Protein AF-A0A9Q0TYI5-F1 (afdb_monomer_lite)

Sequence (76 aa):
MEGQRVFQVVLLLFSIAAISAAQECPKGSPKLFVFGDSYVDTGNWPKNVSGTWKEPFGLTFPGKPDGRASDGRVPN

Secondary structure (DSSP, 8-state):
-HHHHHHHHHHHHHHHHHHHHH-----PPPP-----STTT-SS-S-TTT-GGGSTTTTTTTTSS--S-SSSSSPP-

pLDDT: mean 88.84, std 8.92, range [59.62, 96.56]

InterPro domains:
  IPR036514 SGNH hydrolase superfamily [G3DSA:3.40.50.1110] (20-76)

Radius of gyration: 27.35 Å; chains: 1; bounding box: 66×21×61 Å

Structure (mmCIF, N/CA/C/O backbone):
data_AF-A0A9Q0TYI5-F1
#
_entry.id   AF-A0A9Q0TYI5-F1
#
loop_
_atom_site.group_PDB
_atom_site.id
_atom_site.type_symbol
_atom_site.label_atom_id
_atom_site.label_alt_id
_atom_site.label_comp_id
_atom_site.label_asym_id
_atom_site.label_entity_id
_atom_site.label_seq_id
_atom_site.pdbx_PDB_ins_code
_atom_site.Cartn_x
_atom_site.Cartn_y
_atom_site.Cartn_z
_atom_site.occupancy
_atom_site.B_iso_or_equiv
_atom_site.auth_seq_id
_atom_site.auth_comp_id
_atom_site.auth_asym_id
_atom_site.auth_atom_id
_atom_site.pdbx_PDB_model_num
ATOM 1 N N . MET A 1 1 ? -48.840 -3.863 45.145 1.00 59.62 1 MET A N 1
ATOM 2 C CA . MET A 1 1 ? -48.464 -4.820 44.075 1.00 59.62 1 MET A CA 1
ATOM 3 C C . MET A 1 1 ? -47.801 -4.128 42.877 1.00 59.62 1 MET A C 1
ATOM 5 O O . MET A 1 1 ? -46.870 -4.693 42.325 1.00 59.62 1 MET A O 1
ATOM 9 N N . GLU A 1 2 ? -48.196 -2.897 42.528 1.00 73.44 2 GLU A N 1
ATOM 10 C CA . GLU A 1 2 ? -47.594 -2.074 41.453 1.00 73.44 2 GLU A CA 1
ATOM 11 C C . GLU A 1 2 ? -46.107 -1.716 41.678 1.00 73.44 2 GLU A C 1
ATOM 13 O O . GLU A 1 2 ? -45.280 -1.890 40.786 1.00 73.44 2 GLU A O 1
ATOM 18 N N . GLY A 1 3 ? -45.729 -1.290 42.893 1.00 80.94 3 GLY A N 1
ATOM 19 C CA . GLY A 1 3 ? -44.371 -0.794 43.180 1.00 80.94 3 GLY A CA 1
ATOM 20 C C . GLY A 1 3 ? -43.242 -1.815 42.974 1.00 80.94 3 GLY A C 1
ATOM 21 O O . GLY A 1 3 ? -42.153 -1.449 42.542 1.00 80.94 3 GLY A O 1
ATOM 22 N N . GLN A 1 4 ? -43.507 -3.106 43.201 1.00 83.44 4 GLN A N 1
ATOM 23 C CA . GLN A 1 4 ? -42.525 -4.172 42.969 1.00 83.44 4 GLN A CA 1
ATOM 24 C C . GLN A 1 4 ? -42.278 -4.408 41.473 1.00 83.44 4 GLN A C 1
ATOM 26 O O . GLN A 1 4 ? -41.144 -4.662 41.072 1.00 83.44 4 GLN A O 1
ATOM 31 N N . ARG A 1 5 ? -43.320 -4.288 40.637 1.00 86.62 5 ARG A N 1
ATOM 32 C CA . ARG A 1 5 ? -43.192 -4.416 39.178 1.00 86.62 5 ARG A CA 1
ATOM 33 C C . ARG A 1 5 ? -42.419 -3.238 38.592 1.00 86.62 5 ARG A C 1
ATOM 35 O O . ARG A 1 5 ? -41.530 -3.451 37.777 1.00 86.62 5 ARG A O 1
ATOM 42 N N . VAL A 1 6 ? -42.690 -2.022 39.069 1.00 90.06 6 VAL A N 1
ATOM 43 C CA . VAL A 1 6 ? -41.950 -0.816 38.663 1.00 90.06 6 VAL A CA 1
ATOM 44 C C . VAL A 1 6 ? -40.469 -0.932 39.033 1.00 90.06 6 VAL A C 1
ATOM 46 O O . VAL A 1 6 ? -39.610 -0.699 38.188 1.00 90.06 6 VAL A O 1
ATOM 49 N N . PHE A 1 7 ? -40.157 -1.367 40.257 1.00 90.38 7 PHE A N 1
ATOM 50 C CA . PHE A 1 7 ? -38.775 -1.543 40.707 1.00 90.38 7 PHE A CA 1
ATOM 51 C C . PHE A 1 7 ? -38.000 -2.570 39.865 1.00 90.38 7 PHE A C 1
ATOM 53 O O . PHE A 1 7 ? -36.862 -2.316 39.475 1.00 90.38 7 PHE A O 1
ATOM 60 N N . GLN A 1 8 ? -38.626 -3.702 39.523 1.00 90.00 8 GLN A N 1
ATOM 61 C CA . GLN A 1 8 ? -37.992 -4.705 38.663 1.00 90.00 8 GLN A CA 1
ATOM 62 C C . GLN A 1 8 ? -37.765 -4.207 37.234 1.00 90.00 8 GLN A C 1
ATOM 64 O O . GLN A 1 8 ? -36.713 -4.480 36.660 1.00 90.00 8 GLN A O 1
ATOM 69 N N . VAL A 1 9 ? -38.705 -3.445 36.670 1.00 94.31 9 VAL A N 1
ATOM 70 C CA . VAL A 1 9 ? -38.538 -2.845 35.337 1.00 94.31 9 VAL A CA 1
ATOM 71 C C . VAL A 1 9 ? -37.399 -1.823 35.337 1.00 94.31 9 VAL A C 1
ATOM 73 O O . VAL A 1 9 ? -36.579 -1.833 34.425 1.00 94.31 9 VAL A O 1
ATOM 76 N N . VAL A 1 10 ? -37.282 -0.992 36.377 1.00 95.25 10 VAL A N 1
ATOM 77 C CA . VAL A 1 10 ? -36.175 -0.027 36.510 1.00 95.25 10 VAL A CA 1
ATOM 78 C C . VAL A 1 10 ? -34.824 -0.738 36.623 1.00 95.25 10 VAL A C 1
ATOM 80 O O . VAL A 1 10 ? -33.883 -0.365 35.925 1.00 95.25 10 VAL A O 1
ATOM 83 N N . LEU A 1 11 ? -34.730 -1.795 37.436 1.00 94.50 11 LEU A N 1
ATOM 84 C CA . LEU A 1 11 ? -33.513 -2.608 37.544 1.00 94.50 11 LEU A CA 1
ATOM 85 C C . LEU A 1 11 ? -33.135 -3.271 36.215 1.00 94.50 11 LEU A C 1
ATOM 87 O O . LEU A 1 11 ? -31.956 -3.313 35.859 1.00 94.50 11 LEU A O 1
ATOM 91 N N . LEU A 1 12 ? -34.124 -3.760 35.465 1.00 95.06 12 LEU A N 1
ATOM 92 C CA . LEU A 1 12 ? -33.904 -4.364 34.155 1.00 95.06 12 LEU A CA 1
ATOM 93 C C . LEU A 1 12 ? -33.384 -3.333 33.145 1.00 95.06 12 LEU A C 1
ATOM 95 O O . LEU A 1 12 ? -32.392 -3.589 32.467 1.00 95.06 12 LEU A O 1
ATOM 99 N N . LEU A 1 13 ? -34.000 -2.149 33.086 1.00 93.75 13 LEU A N 1
ATOM 100 C CA . LEU A 1 13 ? -33.567 -1.061 32.205 1.00 93.75 13 LEU A CA 1
ATOM 101 C C . LEU A 1 13 ? -32.156 -0.569 32.553 1.00 93.75 13 LEU A C 1
ATOM 103 O O . LEU A 1 13 ? -31.347 -0.345 31.654 1.00 93.75 13 LEU A O 1
ATOM 107 N N . PHE A 1 14 ? -31.834 -0.467 33.845 1.00 93.00 14 PHE A N 1
ATOM 108 C CA . PHE A 1 14 ? -30.493 -0.104 34.304 1.00 93.00 14 PHE A CA 1
ATOM 109 C C . PHE A 1 14 ? -29.450 -1.155 33.901 1.00 93.00 14 PHE A C 1
ATOM 111 O O . PHE A 1 14 ? -28.369 -0.814 33.426 1.00 93.00 14 PHE A O 1
ATOM 118 N N . SER A 1 15 ? -29.802 -2.438 34.020 1.00 92.56 15 SER A N 1
ATOM 119 C CA . SER A 1 15 ? -28.938 -3.556 33.625 1.00 92.56 15 SER A CA 1
ATOM 120 C C . SER A 1 15 ? -28.660 -3.552 32.116 1.00 92.56 15 SER A C 1
ATOM 122 O O . SER A 1 15 ? -27.514 -3.704 31.700 1.00 92.56 15 SER A O 1
ATOM 124 N N . ILE A 1 16 ? -29.683 -3.309 31.288 1.00 90.31 16 ILE A N 1
ATOM 125 C CA . ILE A 1 16 ? -29.545 -3.207 29.824 1.00 90.31 16 ILE A CA 1
ATOM 126 C C . ILE A 1 16 ? -28.652 -2.020 29.430 1.00 90.31 16 ILE A C 1
ATOM 128 O O . ILE A 1 16 ? -27.785 -2.157 28.561 1.00 90.31 16 ILE A O 1
ATOM 132 N N . ALA A 1 17 ? -28.829 -0.865 30.080 1.00 90.19 17 ALA A N 1
ATOM 133 C CA . ALA A 1 17 ? -28.008 0.319 29.833 1.00 90.19 17 ALA A CA 1
ATOM 134 C C . ALA A 1 17 ? -26.534 0.085 30.209 1.00 90.19 17 ALA A C 1
ATOM 136 O O . ALA A 1 17 ? -25.641 0.421 29.431 1.00 90.19 17 ALA A O 1
ATOM 137 N N . ALA A 1 18 ? -26.276 -0.552 31.357 1.00 89.00 18 ALA A N 1
ATOM 138 C CA . ALA A 1 18 ? -24.924 -0.875 31.813 1.00 89.00 18 ALA A CA 1
ATOM 139 C C . ALA A 1 18 ? -24.195 -1.841 30.862 1.00 89.00 18 ALA A C 1
ATOM 141 O O . ALA A 1 18 ? -23.029 -1.622 30.535 1.00 89.00 18 ALA A O 1
ATOM 142 N N . ILE A 1 19 ? -24.887 -2.874 30.366 1.00 86.69 19 ILE A N 1
ATOM 143 C CA . ILE A 1 19 ? -24.327 -3.827 29.392 1.00 86.69 19 ILE A CA 1
ATOM 144 C C . ILE A 1 19 ? -24.013 -3.128 28.061 1.00 86.69 19 ILE A C 1
ATOM 146 O O . ILE A 1 19 ? -22.958 -3.363 27.475 1.00 86.69 19 ILE A O 1
ATOM 150 N N . SER A 1 20 ? -24.894 -2.233 27.600 1.00 84.62 20 SER A N 1
ATOM 151 C CA . SER A 1 20 ? -24.702 -1.503 26.338 1.00 84.62 20 SER A CA 1
ATOM 152 C C . SER A 1 20 ? -23.494 -0.561 26.380 1.00 84.62 20 SER A C 1
ATOM 154 O O . SER A 1 20 ? -22.772 -0.458 25.393 1.00 84.62 20 SER A O 1
ATOM 156 N N . ALA A 1 21 ? -23.239 0.086 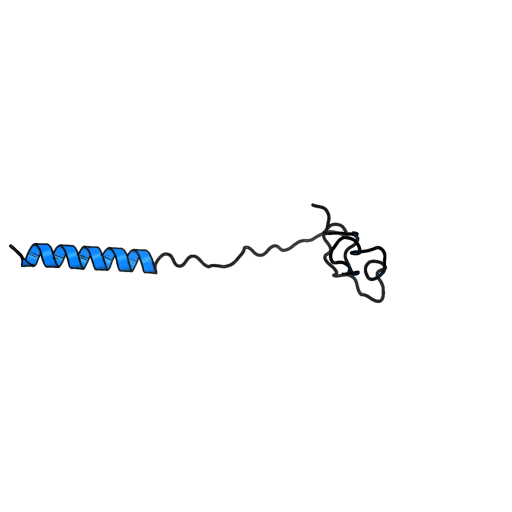27.522 1.00 79.69 21 ALA A N 1
ATOM 157 C CA . ALA A 1 21 ? -22.086 0.969 27.709 1.00 79.69 21 ALA A CA 1
ATOM 158 C C . ALA A 1 21 ? -20.748 0.212 27.815 1.00 79.69 21 ALA A C 1
ATOM 160 O O . ALA A 1 21 ? -19.701 0.758 27.479 1.00 79.69 21 ALA A O 1
ATOM 161 N N . ALA A 1 22 ? -20.764 -1.048 28.262 1.00 76.31 22 ALA A N 1
ATOM 162 C CA . ALA A 1 22 ? -19.560 -1.872 28.365 1.00 76.31 22 ALA A CA 1
ATOM 163 C C . ALA A 1 22 ? -19.072 -2.412 27.006 1.00 76.31 22 ALA A C 1
ATOM 165 O O . ALA A 1 22 ? -17.910 -2.798 26.881 1.00 76.31 22 ALA A O 1
ATOM 166 N N . GLN A 1 23 ? -19.927 -2.425 25.976 1.00 69.50 23 GLN A N 1
ATOM 167 C CA . GLN A 1 23 ? -19.590 -2.907 24.633 1.00 69.50 23 GLN A CA 1
ATOM 168 C C . GLN A 1 23 ? -18.988 -1.809 23.741 1.00 69.50 23 GLN A C 1
ATOM 170 O O . GLN A 1 23 ? -19.298 -1.690 22.556 1.00 69.50 23 GLN A O 1
ATOM 175 N N . GLU A 1 24 ? -18.082 -1.009 24.291 1.00 62.59 24 GLU A N 1
ATOM 176 C CA . GLU A 1 24 ? -17.173 -0.206 23.481 1.00 62.59 24 GLU A CA 1
ATOM 177 C C . GLU A 1 24 ? -15.885 -0.998 23.252 1.00 62.59 24 GLU A C 1
ATOM 179 O O . GLU A 1 24 ? -14.864 -0.813 23.910 1.00 62.59 24 GLU A O 1
ATOM 184 N N . CYS A 1 25 ? -15.932 -1.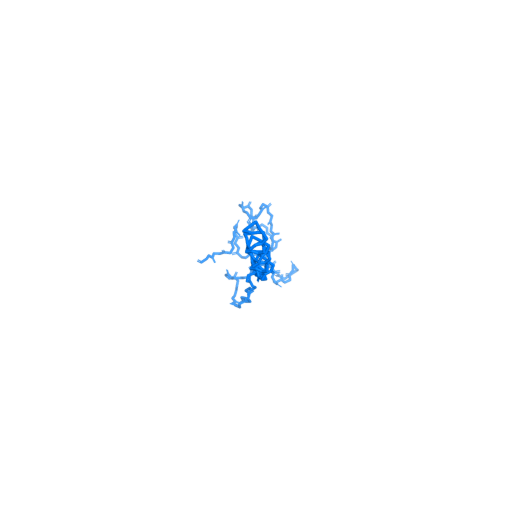934 22.299 1.00 65.75 25 CYS A N 1
ATOM 185 C CA . CYS A 1 25 ? -14.708 -2.532 21.782 1.00 65.75 25 CYS A CA 1
ATOM 186 C C . CYS A 1 25 ? -13.864 -1.429 21.125 1.00 65.75 25 CYS A C 1
ATOM 188 O O . CYS A 1 25 ? -14.426 -0.598 20.401 1.00 65.75 25 CYS A O 1
ATOM 190 N N . PRO A 1 26 ? -12.531 -1.425 21.301 1.00 68.50 26 PRO A N 1
ATOM 191 C CA . P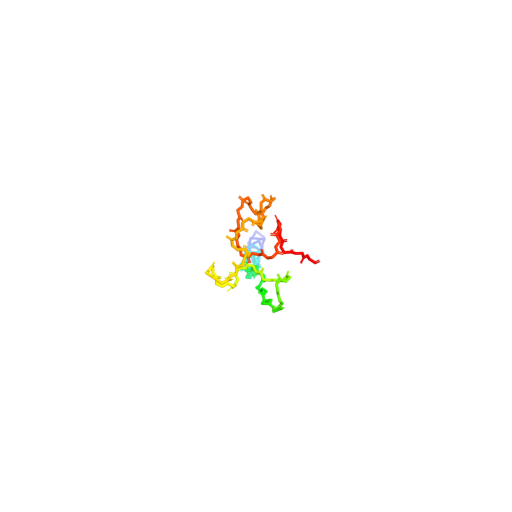RO A 1 26 ? -11.669 -0.504 20.578 1.00 68.50 26 PRO A CA 1
ATOM 192 C C . PRO A 1 26 ? -11.926 -0.666 19.076 1.00 68.50 26 PRO A C 1
ATOM 194 O O . PRO A 1 26 ? -11.579 -1.686 18.485 1.00 68.50 26 PRO A O 1
ATOM 197 N N . LYS A 1 27 ? -12.553 0.333 18.445 1.00 72.88 27 LYS A N 1
ATOM 198 C CA . LYS A 1 27 ? -12.845 0.367 16.999 1.00 72.88 27 LYS A CA 1
ATOM 199 C C . LYS A 1 27 ? -11.581 0.665 16.181 1.00 72.88 27 LYS A C 1
ATOM 201 O O . LYS A 1 27 ? -11.597 1.479 15.263 1.00 72.88 27 LYS A O 1
ATOM 206 N N . GLY A 1 28 ? -10.458 0.059 16.555 1.00 78.25 28 GLY A N 1
ATOM 207 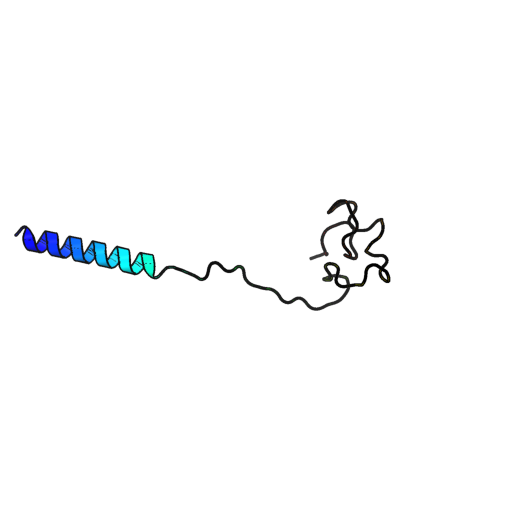C CA . GLY A 1 28 ? -9.207 0.153 15.821 1.00 78.25 28 GLY A CA 1
ATOM 208 C C . GLY A 1 28 ? -9.087 -1.020 14.860 1.00 78.25 28 GLY A C 1
ATOM 209 O O . GLY A 1 28 ? -9.189 -2.171 15.275 1.00 78.25 28 GLY A O 1
ATOM 210 N N . SER A 1 29 ? -8.830 -0.747 13.583 1.00 83.62 29 SER A N 1
ATOM 211 C CA . SER A 1 29 ? -8.329 -1.778 12.674 1.00 83.62 29 SER A CA 1
ATOM 212 C C . SER A 1 29 ? -6.980 -2.307 13.187 1.00 83.62 29 SER A C 1
ATOM 214 O O . SER A 1 29 ? -6.164 -1.498 13.654 1.00 83.62 29 SER A O 1
ATOM 216 N N . PRO A 1 30 ? -6.698 -3.620 13.090 1.00 87.75 30 PRO A N 1
ATOM 217 C CA . PRO A 1 30 ? -5.388 -4.151 13.445 1.00 87.75 30 PRO A CA 1
ATOM 218 C C . PRO A 1 30 ? -4.302 -3.468 12.606 1.00 87.75 30 PRO A C 1
ATOM 220 O O . PRO A 1 30 ? -4.479 -3.224 11.412 1.00 87.75 30 PRO A O 1
ATOM 223 N N . LYS A 1 31 ? -3.180 -3.131 13.246 1.00 89.31 31 LYS A N 1
ATOM 224 C CA . LYS A 1 31 ? -2.006 -2.567 12.571 1.00 89.31 31 LYS A CA 1
ATOM 225 C C . LYS A 1 31 ? -1.069 -3.705 12.189 1.00 89.31 31 LYS A C 1
ATOM 227 O O . LYS A 1 31 ? -0.782 -4.558 13.025 1.00 89.31 31 LYS A O 1
ATOM 232 N N . LEU A 1 32 ? -0.583 -3.690 10.951 1.00 91.69 32 LEU A N 1
ATOM 233 C CA . LEU A 1 32 ? 0.384 -4.656 10.443 1.00 91.69 32 LEU A CA 1
ATOM 234 C C . LEU A 1 32 ? 1.732 -3.964 10.223 1.00 91.69 32 LEU A C 1
ATOM 236 O O . LEU A 1 32 ? 1.791 -2.908 9.596 1.00 91.69 32 LEU A O 1
ATOM 240 N N . PHE A 1 33 ? 2.802 -4.576 10.723 1.00 93.50 33 PHE A N 1
ATOM 241 C CA . PHE A 1 33 ? 4.176 -4.200 10.404 1.00 93.50 33 PHE A CA 1
ATOM 242 C C . PHE A 1 33 ? 4.724 -5.244 9.434 1.00 93.50 33 PHE A C 1
ATOM 244 O O . PHE A 1 33 ? 4.789 -6.423 9.780 1.00 93.50 33 PHE A O 1
ATOM 251 N N . VAL A 1 34 ? 5.058 -4.822 8.214 1.00 93.44 34 VAL A N 1
ATOM 252 C CA . VAL A 1 34 ? 5.500 -5.715 7.136 1.00 93.44 34 VAL A CA 1
ATOM 253 C C . VAL A 1 34 ? 6.977 -5.472 6.860 1.00 93.44 34 VAL A C 1
ATOM 255 O O . VAL A 1 34 ? 7.395 -4.332 6.670 1.00 93.44 34 VAL A O 1
ATOM 258 N N . PHE A 1 35 ? 7.754 -6.552 6.837 1.00 95.19 35 PHE A N 1
ATOM 259 C CA . PHE A 1 35 ? 9.167 -6.557 6.470 1.00 95.19 35 PHE A CA 1
ATOM 260 C C . PHE A 1 35 ? 9.358 -7.454 5.253 1.00 95.19 35 PHE A C 1
ATOM 262 O O . PHE A 1 35 ? 8.667 -8.463 5.115 1.00 95.19 35 PHE A O 1
ATOM 269 N N . GLY A 1 36 ? 10.313 -7.111 4.398 1.00 94.19 36 GLY A N 1
ATOM 270 C CA . GLY A 1 36 ? 10.641 -7.902 3.222 1.00 94.19 36 GLY A CA 1
ATOM 271 C C . GLY A 1 36 ? 11.362 -7.069 2.176 1.00 94.19 36 GLY A C 1
ATOM 272 O O . GLY A 1 36 ? 11.976 -6.049 2.493 1.00 94.19 36 GLY A O 1
ATOM 273 N N . ASP A 1 37 ? 11.287 -7.531 0.936 1.00 92.81 37 ASP A N 1
ATOM 274 C CA . ASP A 1 37 ? 11.861 -6.865 -0.225 1.00 92.81 37 ASP A CA 1
ATOM 275 C C . ASP A 1 37 ? 10.789 -6.117 -1.043 1.00 92.81 37 ASP A C 1
ATOM 277 O O . ASP A 1 37 ? 9.694 -5.809 -0.565 1.00 92.81 37 ASP A O 1
ATOM 281 N N . SER A 1 38 ? 11.115 -5.826 -2.300 1.00 92.31 38 SER A N 1
ATOM 282 C CA . SER A 1 38 ? 10.228 -5.222 -3.294 1.00 92.31 38 SER A CA 1
ATOM 283 C C . SER A 1 38 ? 8.822 -5.830 -3.397 1.00 92.31 38 SER A C 1
ATOM 285 O O . SER A 1 38 ? 7.899 -5.106 -3.762 1.00 92.31 38 SER A O 1
ATOM 287 N N . TYR A 1 39 ? 8.630 -7.113 -3.073 1.00 93.38 39 TYR A N 1
ATOM 288 C CA . TYR A 1 39 ? 7.322 -7.775 -3.126 1.00 93.38 39 TYR A CA 1
ATOM 289 C C . TYR A 1 39 ? 6.312 -7.202 -2.139 1.00 93.38 39 TYR A C 1
ATOM 291 O O . TYR A 1 39 ? 5.114 -7.263 -2.390 1.00 93.38 39 TYR A O 1
ATOM 299 N N . VAL A 1 40 ? 6.783 -6.637 -1.030 1.00 94.00 40 VAL A N 1
ATOM 300 C CA . VAL A 1 40 ? 5.929 -6.056 0.013 1.00 94.00 40 VAL A CA 1
ATOM 301 C C . VAL A 1 40 ? 6.147 -4.556 0.181 1.00 94.00 40 VAL A C 1
ATOM 303 O O . VAL A 1 40 ? 5.461 -3.918 0.980 1.00 94.00 40 VAL A O 1
ATOM 306 N N . ASP A 1 41 ? 7.079 -3.975 -0.579 1.00 92.31 41 ASP A N 1
ATOM 307 C CA . ASP A 1 41 ? 7.346 -2.546 -0.547 1.00 92.31 41 ASP A CA 1
ATOM 308 C C . ASP A 1 41 ? 6.223 -1.751 -1.229 1.00 92.31 41 ASP A C 1
ATOM 310 O O . ASP A 1 41 ? 5.885 -1.952 -2.397 1.00 92.31 41 ASP A O 1
ATOM 314 N N . THR A 1 42 ? 5.664 -0.791 -0.496 1.00 93.12 42 THR A N 1
ATOM 315 C CA . THR A 1 42 ? 4.613 0.112 -0.969 1.00 93.12 42 THR A CA 1
ATOM 316 C C . THR A 1 42 ? 5.118 1.527 -1.257 1.00 93.12 42 THR A C 1
ATOM 318 O O . THR A 1 42 ? 4.336 2.473 -1.159 1.00 93.12 42 THR A O 1
ATOM 321 N N . GLY A 1 43 ? 6.408 1.681 -1.572 1.00 92.81 43 GLY A N 1
ATOM 322 C CA . GLY A 1 43 ? 7.023 2.952 -1.971 1.00 92.81 43 GLY A CA 1
ATOM 323 C C . GLY A 1 43 ? 8.028 3.523 -0.966 1.00 92.81 43 GLY A C 1
ATOM 324 O O . GLY A 1 43 ? 8.156 4.741 -0.854 1.00 92.81 43 GLY A O 1
ATOM 325 N N . ASN A 1 44 ? 8.731 2.671 -0.221 1.00 93.75 44 ASN A N 1
ATOM 326 C CA . ASN A 1 44 ? 9.768 3.069 0.729 1.00 93.75 44 ASN A CA 1
ATOM 327 C C . ASN A 1 44 ? 11.070 3.506 0.029 1.00 93.75 44 ASN A C 1
ATOM 329 O O . ASN A 1 44 ? 11.836 4.302 0.571 1.00 93.75 44 ASN A O 1
ATOM 333 N N . TRP A 1 45 ? 11.331 3.019 -1.190 1.00 91.94 45 TRP A N 1
ATOM 334 C CA . TRP A 1 45 ? 12.520 3.415 -1.949 1.00 91.94 45 TRP A CA 1
ATOM 335 C C . TRP A 1 45 ? 12.486 4.886 -2.417 1.00 91.94 45 TRP A C 1
ATOM 337 O O . TRP A 1 45 ? 11.464 5.347 -2.935 1.00 91.94 45 TRP A O 1
ATOM 347 N N . PRO A 1 46 ? 13.615 5.625 -2.351 1.00 92.88 46 PRO A N 1
ATOM 348 C CA . PRO A 1 46 ? 13.682 7.018 -2.796 1.00 92.88 46 PRO A CA 1
ATOM 349 C C . PRO A 1 46 ? 13.346 7.219 -4.282 1.00 92.88 46 PRO A C 1
ATOM 351 O O . PRO A 1 46 ? 13.847 6.506 -5.156 1.00 92.88 46 PRO A O 1
ATOM 354 N N . LYS A 1 47 ? 12.568 8.271 -4.577 1.00 93.81 47 LYS A N 1
ATOM 355 C CA . LYS A 1 47 ? 12.103 8.634 -5.934 1.00 93.81 47 LYS A CA 1
ATOM 356 C C . LYS A 1 47 ? 13.211 8.872 -6.955 1.00 93.81 47 LYS A C 1
ATOM 358 O O . LYS A 1 47 ? 13.024 8.636 -8.142 1.00 93.81 47 LYS A O 1
ATOM 363 N N . ASN A 1 48 ? 14.347 9.388 -6.501 1.00 92.75 48 ASN A N 1
ATOM 364 C CA . ASN A 1 48 ? 15.497 9.712 -7.341 1.00 92.75 48 ASN A CA 1
ATOM 365 C C . ASN A 1 48 ? 16.401 8.505 -7.628 1.00 92.75 48 ASN A C 1
ATOM 367 O O . ASN A 1 48 ? 17.254 8.600 -8.506 1.00 92.75 48 ASN A O 1
ATOM 371 N N . VAL A 1 49 ? 16.233 7.400 -6.897 1.00 89.56 49 VAL A N 1
ATOM 372 C CA . VAL A 1 49 ? 17.080 6.205 -7.017 1.00 89.56 49 VAL A CA 1
ATOM 373 C C . VAL A 1 49 ? 16.327 5.059 -7.686 1.00 89.56 49 VAL A C 1
ATOM 375 O O . VAL A 1 49 ? 16.890 4.376 -8.537 1.00 89.56 49 VAL A O 1
ATOM 378 N N . SER A 1 50 ? 15.056 4.846 -7.335 1.00 90.31 50 SER A N 1
ATOM 379 C CA . SER A 1 50 ? 14.302 3.691 -7.823 1.00 90.31 50 SER A CA 1
ATOM 380 C C . SER A 1 50 ? 13.594 3.945 -9.155 1.00 90.31 50 SER A C 1
ATOM 382 O O . SER A 1 50 ? 12.905 4.950 -9.343 1.00 90.31 50 SER A O 1
ATOM 384 N N . GLY A 1 51 ? 13.694 2.967 -10.060 1.00 93.62 51 GLY A N 1
ATOM 385 C CA . GLY A 1 51 ? 12.919 2.923 -11.302 1.00 93.62 51 GLY A CA 1
ATOM 386 C C . GLY A 1 51 ? 11.415 2.716 -11.089 1.00 93.62 51 GLY A C 1
ATOM 387 O O . GLY A 1 51 ? 10.642 3.035 -11.986 1.00 93.62 51 GLY A O 1
ATOM 388 N N . THR A 1 52 ? 10.986 2.268 -9.901 1.00 94.31 52 THR A N 1
ATOM 389 C CA . THR A 1 52 ? 9.568 2.007 -9.563 1.00 94.31 52 THR A CA 1
ATOM 390 C C . THR A 1 52 ? 8.691 3.261 -9.513 1.00 94.31 52 THR A C 1
ATOM 392 O O . THR A 1 52 ? 7.470 3.181 -9.409 1.00 94.31 52 THR A O 1
ATOM 395 N N . TRP A 1 53 ? 9.304 4.441 -9.615 1.00 95.44 53 TRP A N 1
ATOM 396 C CA . TRP A 1 53 ? 8.625 5.734 -9.706 1.00 95.44 53 TRP A CA 1
ATOM 397 C C . TRP A 1 53 ? 8.431 6.226 -11.145 1.00 95.44 53 TRP A C 1
ATOM 399 O O . TRP A 1 53 ? 8.088 7.390 -11.356 1.00 95.44 53 TRP A O 1
ATOM 409 N N . LYS A 1 54 ? 8.661 5.364 -12.138 1.00 95.25 54 LYS A N 1
ATOM 410 C CA . LYS A 1 54 ? 8.498 5.655 -13.566 1.00 95.25 54 LYS A CA 1
ATOM 411 C C . LYS A 1 54 ? 7.600 4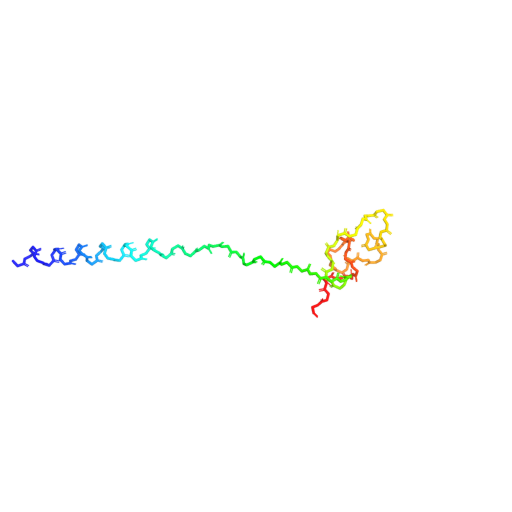.608 -14.224 1.00 95.25 54 LYS A C 1
ATOM 413 O O . LYS A 1 54 ? 7.374 3.538 -13.669 1.00 95.25 54 LYS A O 1
ATOM 418 N N . GLU A 1 55 ? 7.096 4.916 -15.412 1.00 94.19 55 GLU A N 1
ATOM 419 C CA . GLU A 1 55 ? 6.386 3.932 -16.235 1.00 94.19 55 GLU A CA 1
ATOM 420 C C . GLU A 1 55 ? 7.301 2.728 -16.548 1.00 94.19 55 GLU A C 1
ATOM 422 O O . GLU A 1 55 ? 8.511 2.915 -16.727 1.00 94.19 55 GLU A O 1
ATOM 427 N N . PRO A 1 56 ? 6.763 1.494 -16.596 1.00 93.69 56 PRO A N 1
ATOM 428 C CA . PRO A 1 56 ? 5.336 1.153 -16.636 1.00 93.69 56 PRO A CA 1
ATOM 429 C C . PRO A 1 56 ? 4.679 0.913 -15.263 1.00 93.69 56 PRO A C 1
ATOM 431 O O . PRO A 1 56 ? 3.548 0.450 -15.220 1.00 93.69 56 PRO A O 1
ATOM 434 N N . PHE A 1 57 ? 5.349 1.181 -14.138 1.00 94.69 57 PHE A N 1
ATOM 435 C CA . PHE A 1 57 ? 4.820 0.812 -12.821 1.00 94.69 57 PHE A CA 1
ATOM 436 C C . PHE A 1 57 ? 3.560 1.599 -12.440 1.00 94.69 57 PHE A C 1
ATOM 438 O O . PHE A 1 57 ? 3.473 2.813 -12.636 1.00 94.69 57 PHE A O 1
ATOM 445 N N . GLY A 1 58 ? 2.597 0.888 -11.855 1.00 95.25 58 GLY A N 1
ATOM 446 C CA . GLY A 1 58 ? 1.307 1.415 -11.432 1.00 95.25 58 GLY A CA 1
ATOM 447 C C . GLY A 1 58 ? 0.386 1.910 -12.552 1.00 95.25 58 GLY A C 1
ATOM 448 O O . GLY A 1 58 ? -0.548 2.646 -12.238 1.00 95.25 58 GLY A O 1
ATOM 449 N N . LEU A 1 59 ? 0.615 1.566 -13.826 1.00 96.00 59 LEU A N 1
ATOM 450 C CA . LEU A 1 59 ? -0.217 2.005 -14.952 1.00 96.00 59 LEU A CA 1
ATOM 451 C C . LEU A 1 59 ? -1.611 1.358 -14.915 1.00 96.00 59 LEU A C 1
ATOM 453 O O . LEU A 1 59 ? -2.603 2.062 -15.099 1.00 96.00 59 LEU A O 1
ATOM 457 N N . THR A 1 60 ? -1.714 0.058 -14.616 1.00 95.88 60 THR A N 1
ATOM 458 C CA . THR A 1 60 ? -3.016 -0.618 -14.437 1.00 95.88 60 THR A CA 1
ATOM 459 C C . THR A 1 60 ? -3.704 -0.168 -13.144 1.00 95.88 60 THR A C 1
ATOM 461 O O . THR A 1 60 ? -4.897 0.139 -13.135 1.00 95.88 60 THR A O 1
ATOM 464 N N . PHE A 1 61 ? -2.968 -0.098 -12.033 1.00 93.50 61 PHE A N 1
ATOM 465 C CA . PHE A 1 61 ? -3.430 0.489 -10.771 1.00 93.50 61 PHE A CA 1
ATOM 466 C C . PHE A 1 61 ? -2.225 1.022 -9.981 1.00 93.50 61 PHE A C 1
ATOM 468 O O . PHE A 1 61 ? -1.301 0.251 -9.742 1.00 93.50 61 PHE A O 1
ATOM 475 N N . PRO A 1 62 ? -2.229 2.275 -9.485 1.00 94.62 62 PRO A N 1
ATOM 476 C CA . PRO A 1 62 ? -3.355 3.214 -9.411 1.00 94.62 62 PRO A CA 1
ATOM 477 C C . PRO A 1 62 ? -3.498 4.181 -10.610 1.00 94.62 62 PRO A C 1
ATOM 479 O O . PRO A 1 62 ? -4.116 5.235 -10.465 1.00 94.62 62 PRO A O 1
ATOM 482 N N . GLY A 1 63 ? -2.925 3.871 -11.773 1.00 96.56 63 GLY A N 1
ATOM 483 C CA . GLY A 1 63 ? -2.885 4.750 -12.952 1.00 96.56 63 GLY A CA 1
ATOM 484 C C . GLY A 1 63 ? -1.691 5.711 -12.980 1.00 96.56 63 GLY A C 1
ATOM 485 O O . GLY A 1 63 ? -1.667 6.644 -13.780 1.00 96.56 63 GLY A O 1
ATOM 486 N N . LYS A 1 64 ? -0.725 5.535 -12.073 1.00 95.75 64 LYS A N 1
ATOM 487 C CA . LYS A 1 64 ? 0.529 6.293 -12.011 1.00 95.75 64 LYS A CA 1
ATOM 488 C C . LYS A 1 64 ? 1.570 5.541 -11.176 1.00 95.75 64 LYS A C 1
ATOM 490 O O . LYS A 1 64 ? 1.177 4.834 -10.244 1.00 95.75 64 LYS A O 1
ATOM 495 N N . PRO A 1 65 ? 2.872 5.784 -11.398 1.00 95.50 65 PRO A N 1
ATOM 496 C CA . PRO A 1 65 ? 3.907 5.233 -10.536 1.00 95.50 65 PRO A CA 1
ATOM 497 C C . PRO A 1 65 ? 3.754 5.706 -9.086 1.00 95.50 65 PRO A C 1
ATOM 499 O O . PRO A 1 65 ? 3.681 6.909 -8.810 1.00 95.50 65 PRO A O 1
ATOM 502 N N . ASP A 1 66 ? 3.723 4.757 -8.151 1.00 95.12 66 ASP A N 1
ATOM 503 C CA . ASP A 1 66 ? 3.603 5.017 -6.711 1.00 95.12 66 ASP A CA 1
ATOM 504 C C . ASP A 1 66 ? 4.726 4.381 -5.873 1.00 95.12 66 ASP A C 1
ATOM 506 O O . ASP A 1 66 ? 4.656 4.380 -4.645 1.00 95.12 66 ASP A O 1
ATOM 510 N N . GLY A 1 67 ? 5.783 3.896 -6.533 1.00 94.19 67 GLY A N 1
ATOM 511 C CA . GLY A 1 67 ? 6.983 3.365 -5.890 1.00 94.19 67 GLY A CA 1
ATOM 512 C C . GLY A 1 67 ? 6.982 1.849 -5.687 1.00 94.19 67 GLY A C 1
ATOM 513 O O . GLY A 1 67 ? 8.013 1.312 -5.283 1.00 94.19 67 GLY A O 1
ATOM 514 N N . ARG A 1 68 ? 5.891 1.148 -6.016 1.00 94.25 68 ARG A N 1
ATOM 515 C CA . ARG A 1 68 ? 5.819 -0.324 -6.007 1.00 94.25 68 ARG A CA 1
ATOM 516 C C . ARG A 1 68 ? 6.516 -0.936 -7.215 1.00 94.25 68 ARG A C 1
ATOM 518 O O . ARG A 1 68 ? 6.420 -0.425 -8.327 1.00 94.25 68 ARG A O 1
ATOM 525 N N . ALA A 1 69 ? 7.120 -2.103 -7.025 1.00 94.50 69 ALA A N 1
ATOM 526 C CA . ALA A 1 69 ? 7.657 -2.917 -8.115 1.00 94.50 69 ALA A CA 1
ATOM 527 C C . ALA A 1 69 ? 6.559 -3.748 -8.819 1.00 94.50 69 ALA A C 1
ATOM 529 O O . ALA A 1 69 ? 6.715 -4.947 -9.025 1.00 94.50 69 ALA A O 1
ATOM 530 N N . SER A 1 70 ? 5.422 -3.126 -9.150 1.00 93.88 70 SER A N 1
ATOM 531 C CA . SER A 1 70 ? 4.266 -3.774 -9.786 1.00 93.88 70 SER A CA 1
ATOM 532 C C . SER A 1 70 ? 3.504 -2.790 -10.680 1.00 93.88 70 SER A C 1
ATOM 534 O O . SER A 1 70 ? 3.543 -1.579 -10.462 1.00 93.88 70 SER A O 1
ATOM 536 N N . ASP A 1 71 ? 2.796 -3.306 -11.686 1.00 94.25 71 ASP A N 1
ATOM 537 C CA . ASP A 1 71 ? 1.825 -2.533 -12.479 1.00 94.25 71 ASP A CA 1
ATOM 538 C C . ASP A 1 71 ? 0.457 -2.391 -11.767 1.00 94.25 71 ASP A C 1
ATOM 540 O O . ASP A 1 71 ? -0.431 -1.643 -12.176 1.00 94.25 71 ASP A O 1
ATOM 544 N N . GLY A 1 72 ? 0.286 -3.112 -10.657 1.00 92.81 72 GLY A N 1
ATOM 545 C CA . GLY A 1 72 ? -0.898 -3.064 -9.815 1.00 92.81 72 GLY A CA 1
ATOM 546 C C . GLY A 1 72 ? -0.550 -2.984 -8.333 1.00 92.81 72 GLY A C 1
ATOM 547 O O . GLY A 1 72 ? 0.427 -2.369 -7.908 1.00 92.81 72 GLY A O 1
ATOM 548 N N . ARG A 1 73 ? -1.359 -3.651 -7.508 1.00 91.31 73 ARG A N 1
ATOM 549 C CA . ARG A 1 73 ? -1.030 -3.842 -6.090 1.00 91.31 73 ARG A CA 1
ATOM 550 C C . ARG A 1 73 ? 0.228 -4.708 -5.951 1.00 91.31 73 ARG A C 1
ATOM 552 O O . ARG A 1 73 ? 0.606 -5.428 -6.877 1.00 91.31 73 ARG A O 1
ATOM 559 N N . VAL A 1 74 ? 0.859 -4.632 -4.781 1.00 87.38 74 VAL A N 1
ATOM 560 C CA . VAL A 1 74 ? 1.891 -5.604 -4.402 1.00 87.38 74 VAL A CA 1
ATOM 561 C C . VAL A 1 74 ? 1.294 -7.017 -4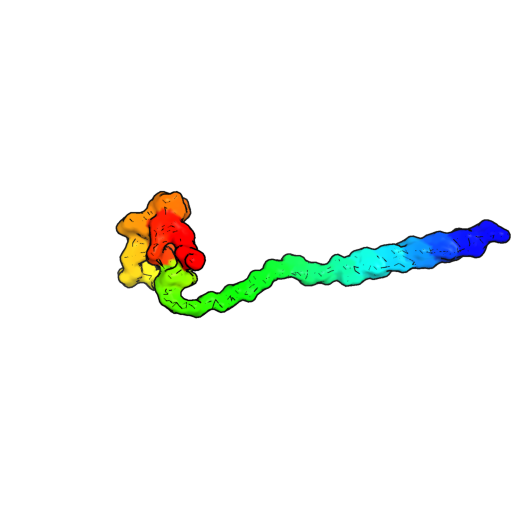.469 1.00 87.38 74 VAL A C 1
ATOM 563 O O . VAL A 1 74 ? 0.159 -7.187 -4.005 1.00 87.38 74 VAL A O 1
ATOM 566 N N . PRO A 1 75 ? 1.986 -7.991 -5.090 1.00 75.69 75 PRO A N 1
ATOM 567 C CA . PRO A 1 75 ? 1.515 -9.368 -5.147 1.00 75.69 75 PRO A CA 1
ATOM 568 C C . PRO A 1 75 ? 1.353 -9.929 -3.734 1.00 75.69 75 PRO A C 1
ATOM 570 O O . PRO A 1 75 ? 2.161 -9.654 -2.849 1.00 75.69 75 PRO A O 1
ATOM 573 N N . ASN A 1 76 ? 0.276 -10.676 -3.538 1.00 62.34 76 ASN A N 1
ATOM 574 C CA . ASN A 1 76 ? -0.094 -11.336 -2.293 1.00 62.34 76 ASN A CA 1
ATOM 575 C C . ASN A 1 76 ? 0.491 -12.743 -2.171 1.00 62.34 76 ASN A C 1
ATOM 577 O O . ASN A 1 76 ? 0.663 -13.407 -3.217 1.00 62.34 76 ASN A O 1
#

Organism: Salix viminalis (NCBI:txid40686)

Foldseek 3Di:
DVVVVVVVVVVVVVVVVVVVVVPPDPPDDDDDDDDDPLLPDQAPDDCVPDPQQDPPACCCPPNGRRRHPHVYDRDD